Protein AF-A0A369LU25-F1 (afdb_monomer_lite)

Organism: NCBI:txid471189

Structure (mmCIF, N/CA/C/O backbone):
data_AF-A0A369LU25-F1
#
_entry.id   AF-A0A369LU25-F1
#
loop_
_atom_site.group_PDB
_atom_site.id
_atom_site.type_symbol
_atom_site.label_atom_id
_atom_site.label_alt_id
_atom_site.label_comp_id
_atom_site.label_asym_id
_atom_site.label_entity_id
_atom_site.label_seq_id
_atom_site.pdbx_PDB_ins_code
_atom_site.Cartn_x
_atom_site.Cartn_y
_atom_site.Cartn_z
_atom_site.occupancy
_atom_site.B_iso_or_equiv
_atom_site.auth_seq_id
_atom_site.auth_comp_id
_atom_site.auth_asym_id
_atom_site.auth_atom_id
_atom_site.pdbx_PDB_model_num
ATOM 1 N N . MET A 1 1 ? 60.115 -22.139 20.613 1.00 33.78 1 MET A N 1
ATOM 2 C CA . MET A 1 1 ? 59.598 -20.799 20.957 1.00 33.78 1 MET A CA 1
ATOM 3 C C . MET A 1 1 ? 58.482 -20.451 19.986 1.00 33.78 1 MET A C 1
ATOM 5 O O . MET A 1 1 ? 58.742 -19.995 18.887 1.00 33.78 1 MET A O 1
ATOM 9 N N . SER A 1 2 ? 57.251 -20.766 20.374 1.00 44.19 2 SER A N 1
ATOM 10 C CA . SER A 1 2 ? 56.053 -20.026 19.956 1.00 44.19 2 SER A CA 1
ATOM 11 C C . SER A 1 2 ? 55.759 -19.068 21.123 1.00 44.19 2 SER A C 1
ATOM 13 O O . SER A 1 2 ? 56.180 -19.415 22.238 1.00 44.19 2 SER A O 1
ATOM 15 N N . PRO A 1 3 ? 55.104 -17.905 20.941 1.00 46.66 3 PRO A N 1
ATOM 16 C CA . PRO A 1 3 ? 53.643 -17.977 20.983 1.00 46.66 3 PRO A CA 1
ATOM 17 C C . PRO A 1 3 ? 52.861 -16.803 20.324 1.00 46.66 3 PRO A C 1
ATOM 19 O O . PRO A 1 3 ? 53.411 -15.777 19.941 1.00 46.66 3 PRO A O 1
ATOM 22 N N . GLU A 1 4 ? 51.544 -17.017 20.271 1.00 37.81 4 GLU A N 1
ATOM 23 C CA . GLU A 1 4 ? 50.409 -16.068 20.292 1.00 37.81 4 GLU A CA 1
ATOM 24 C C . GLU A 1 4 ? 50.150 -15.103 19.122 1.00 37.81 4 GLU A C 1
ATOM 26 O O . GLU A 1 4 ? 50.928 -14.211 18.800 1.00 37.81 4 GLU A O 1
ATOM 31 N N . GLY A 1 5 ? 48.936 -15.195 18.561 1.00 33.09 5 GLY A N 1
ATOM 32 C CA . GLY A 1 5 ? 48.446 -14.210 17.601 1.00 33.09 5 GLY A CA 1
ATOM 33 C C . GLY A 1 5 ? 47.007 -14.411 17.128 1.00 33.09 5 GLY A C 1
ATOM 34 O O . GLY A 1 5 ? 46.793 -14.744 15.972 1.00 33.09 5 GLY A O 1
ATOM 35 N N . LYS A 1 6 ? 46.050 -14.081 18.007 1.00 33.19 6 LYS A N 1
ATOM 36 C CA . LYS A 1 6 ? 44.673 -13.628 17.707 1.00 33.19 6 LYS A CA 1
ATOM 37 C C . LYS A 1 6 ? 43.664 -14.689 17.242 1.00 33.19 6 LYS A C 1
ATOM 39 O O . LYS A 1 6 ? 43.433 -14.906 16.056 1.00 33.19 6 LYS A O 1
ATOM 44 N N . THR A 1 7 ? 42.919 -15.218 18.211 1.00 36.88 7 THR A N 1
ATOM 45 C CA . THR A 1 7 ? 41.523 -15.622 18.012 1.00 36.88 7 THR A CA 1
ATOM 46 C C . THR A 1 7 ? 40.723 -14.401 17.555 1.00 36.88 7 THR A C 1
ATOM 48 O O . THR A 1 7 ? 40.376 -13.522 18.340 1.00 36.88 7 THR A O 1
ATOM 51 N N . ALA A 1 8 ? 40.460 -14.319 16.252 1.00 36.28 8 ALA A N 1
ATOM 52 C CA . ALA A 1 8 ? 39.485 -13.390 15.711 1.00 36.28 8 ALA A CA 1
ATOM 53 C C . ALA A 1 8 ? 38.102 -13.797 16.234 1.00 36.28 8 ALA A C 1
ATOM 55 O O . ALA A 1 8 ? 37.502 -14.761 15.755 1.00 36.28 8 ALA A O 1
ATOM 56 N N . THR A 1 9 ? 37.600 -13.077 17.234 1.00 41.38 9 THR A N 1
ATOM 57 C CA . THR A 1 9 ? 36.177 -13.059 17.555 1.00 41.38 9 THR A CA 1
ATOM 58 C C . THR A 1 9 ? 35.448 -12.604 16.295 1.00 41.38 9 THR A C 1
ATOM 60 O O . THR A 1 9 ? 35.478 -11.432 15.918 1.00 41.38 9 THR A O 1
ATOM 63 N N . ARG A 1 10 ? 34.841 -13.554 15.574 1.00 41.09 10 ARG A N 1
ATOM 64 C CA . ARG A 1 10 ? 33.885 -13.246 14.510 1.00 41.09 10 ARG A CA 1
ATOM 65 C C . ARG A 1 10 ? 32.670 -12.632 15.188 1.00 41.09 10 ARG A C 1
ATOM 67 O O . ARG A 1 10 ? 31.715 -13.329 15.506 1.00 41.09 10 ARG A O 1
ATOM 74 N N . ASN A 1 11 ? 32.726 -11.328 15.421 1.00 46.53 11 ASN A N 1
ATOM 75 C CA . ASN A 1 11 ? 31.539 -10.529 15.645 1.00 46.53 11 ASN A CA 1
ATOM 76 C C . ASN A 1 11 ? 30.783 -10.571 14.318 1.00 46.53 11 ASN A C 1
ATOM 78 O O . ASN A 1 11 ? 31.055 -9.791 13.407 1.00 46.53 11 ASN A O 1
ATOM 82 N N . THR A 1 12 ?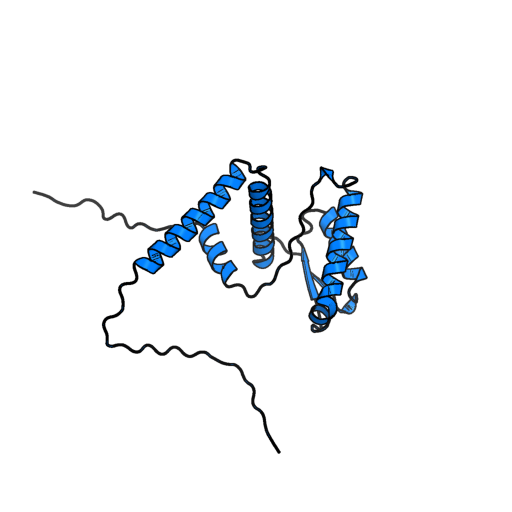 29.905 -11.559 14.160 1.00 45.75 12 THR A N 1
ATOM 83 C CA . THR A 1 12 ? 28.890 -11.569 13.116 1.00 45.75 12 THR A CA 1
ATOM 84 C C . THR A 1 12 ? 28.000 -10.364 13.383 1.00 45.75 12 THR A C 1
ATOM 86 O O . THR A 1 12 ? 26.997 -10.462 14.079 1.00 45.75 12 THR A O 1
ATOM 89 N N . MET A 1 13 ? 28.391 -9.193 12.869 1.00 44.28 13 MET A N 1
ATOM 90 C CA . MET A 1 13 ? 27.465 -8.086 12.676 1.00 44.28 13 MET A CA 1
ATOM 91 C C . MET A 1 13 ? 26.436 -8.579 11.664 1.00 44.28 13 MET A C 1
ATOM 93 O O . MET A 1 13 ? 26.608 -8.441 10.454 1.00 44.28 13 MET A O 1
ATOM 97 N N . SER A 1 14 ? 25.401 -9.248 12.165 1.00 54.69 14 SER A N 1
ATOM 98 C CA . SER A 1 14 ? 24.150 -9.443 11.452 1.00 54.69 14 SER A CA 1
ATOM 99 C C . SER A 1 14 ? 23.744 -8.072 10.929 1.00 54.69 14 SER A C 1
ATOM 101 O O . SER A 1 14 ? 23.571 -7.142 11.721 1.00 54.69 14 SER A O 1
ATOM 103 N N . SER A 1 15 ? 23.697 -7.915 9.603 1.00 67.56 15 SER A N 1
ATOM 104 C CA . SER A 1 15 ? 23.277 -6.651 9.008 1.00 67.56 15 SER A CA 1
ATOM 105 C C . SER A 1 15 ? 21.901 -6.277 9.579 1.00 67.56 15 SER A C 1
ATOM 107 O O . SER A 1 15 ? 21.096 -7.179 9.835 1.00 67.56 15 SER A O 1
ATOM 109 N N . PRO A 1 16 ? 21.601 -4.981 9.787 1.00 65.38 16 PRO A N 1
ATOM 110 C CA . PRO A 1 16 ? 20.285 -4.544 10.258 1.00 65.38 16 PRO A CA 1
ATOM 111 C C . PRO A 1 16 ? 19.133 -5.157 9.446 1.00 65.38 16 PRO A C 1
ATOM 113 O O . PRO A 1 16 ? 18.118 -5.549 10.008 1.00 65.38 16 PRO A O 1
ATOM 116 N N . PHE A 1 17 ? 19.358 -5.347 8.144 1.00 65.12 17 PHE A N 1
ATOM 117 C CA . PHE A 1 17 ? 18.462 -6.047 7.228 1.00 65.12 17 PHE A CA 1
ATOM 118 C C . PHE A 1 17 ? 18.194 -7.507 7.623 1.00 65.12 17 PHE A C 1
ATOM 120 O O . PHE A 1 17 ? 17.044 -7.920 7.690 1.00 65.12 17 PHE A O 1
ATOM 127 N N . SER A 1 18 ? 19.232 -8.291 7.939 1.00 63.47 18 SER A N 1
ATOM 128 C CA . SER A 1 18 ? 19.064 -9.700 8.317 1.00 63.47 18 SER A CA 1
ATOM 129 C C . SER A 1 18 ? 18.293 -9.863 9.624 1.00 63.47 18 SER A C 1
ATOM 131 O O . SER A 1 18 ? 17.539 -10.822 9.759 1.00 63.47 18 SER A O 1
ATOM 133 N N . LEU A 1 19 ? 18.493 -8.963 10.591 1.00 66.94 19 LEU A N 1
ATOM 134 C CA . LEU A 1 19 ? 17.743 -9.001 11.845 1.00 66.94 19 LEU A CA 1
ATOM 135 C C . LEU A 1 19 ? 16.281 -8.609 11.613 1.00 66.94 19 LEU A C 1
ATOM 137 O O . LEU A 1 19 ? 15.385 -9.279 12.112 1.00 66.94 19 LEU A O 1
ATOM 141 N N . PHE A 1 20 ? 16.051 -7.569 10.813 1.00 71.75 20 PHE A N 1
ATOM 142 C CA . PHE A 1 20 ? 14.714 -7.136 10.431 1.00 71.75 20 PHE A CA 1
ATOM 143 C C . PHE A 1 20 ? 13.947 -8.246 9.694 1.00 71.75 20 PHE A C 1
ATOM 145 O O . PHE A 1 20 ? 12.864 -8.627 10.127 1.00 71.75 20 PHE A O 1
ATOM 152 N N . PHE A 1 21 ? 14.544 -8.872 8.680 1.00 70.31 21 PHE A N 1
ATOM 153 C CA . PHE A 1 21 ? 13.944 -9.995 7.950 1.00 70.31 21 PHE A CA 1
ATOM 154 C C . PHE A 1 21 ? 13.526 -11.152 8.877 1.00 70.31 21 PHE A C 1
ATOM 156 O O . PHE A 1 21 ? 12.392 -11.628 8.819 1.00 70.31 21 PHE A O 1
ATOM 163 N N . LEU A 1 22 ? 14.400 -11.538 9.814 1.00 72.06 22 LEU A N 1
ATOM 164 C CA . LEU A 1 22 ? 14.096 -12.561 10.822 1.00 72.06 22 LEU A CA 1
ATOM 165 C C . LEU A 1 22 ? 12.949 -12.165 11.760 1.00 72.06 22 LEU A C 1
ATOM 167 O O . LEU A 1 22 ? 12.237 -13.039 12.251 1.00 72.06 22 LEU A O 1
ATOM 171 N N . THR A 1 23 ? 12.765 -10.873 12.035 1.00 72.56 23 THR A N 1
ATOM 172 C CA . THR A 1 23 ? 11.620 -10.405 12.830 1.00 72.56 23 THR A CA 1
ATOM 173 C C . THR A 1 23 ? 10.313 -10.421 12.041 1.00 72.56 23 THR A C 1
ATOM 175 O O . THR A 1 23 ? 9.258 -10.639 12.632 1.00 72.56 23 THR A O 1
ATOM 178 N N . LEU A 1 24 ? 10.363 -10.254 10.718 1.00 75.50 24 LEU A N 1
ATOM 179 C CA . LEU A 1 24 ? 9.161 -10.174 9.890 1.00 75.50 24 LEU A CA 1
ATOM 180 C C . LEU A 1 24 ? 8.477 -11.513 9.648 1.00 75.50 24 LEU A C 1
ATOM 182 O O . LEU A 1 24 ? 7.252 -11.558 9.672 1.00 75.50 24 LEU A O 1
ATOM 186 N N . GLN A 1 25 ? 9.231 -12.609 9.538 1.00 74.62 25 GLN A N 1
ATOM 187 C CA . GLN A 1 25 ? 8.654 -13.964 9.457 1.00 74.62 25 GLN A CA 1
ATOM 188 C C . GLN A 1 25 ? 7.826 -14.365 10.696 1.00 74.62 25 GLN A C 1
ATOM 190 O O . GLN A 1 25 ? 7.112 -15.364 10.670 1.00 74.62 25 GLN A O 1
ATOM 195 N N . HIS A 1 26 ? 7.936 -13.615 11.795 1.00 79.81 26 HIS A N 1
ATOM 196 C CA . HIS A 1 26 ? 7.202 -13.860 13.036 1.00 79.81 26 HIS A CA 1
ATOM 197 C C . HIS A 1 26 ? 6.161 -12.780 13.343 1.00 79.81 26 HIS A C 1
ATOM 199 O O . HIS A 1 26 ? 5.495 -12.858 14.376 1.00 79.81 26 HIS A O 1
ATOM 205 N N . LEU A 1 27 ? 6.015 -11.771 12.480 1.00 79.31 27 LEU A N 1
ATOM 206 C CA . LEU A 1 27 ? 4.999 -10.747 12.665 1.00 79.31 27 LEU A CA 1
ATOM 207 C C . LEU A 1 27 ? 3.630 -11.336 12.284 1.00 79.31 27 LEU A C 1
ATOM 209 O O . LEU A 1 27 ? 3.506 -11.898 11.197 1.00 79.31 27 LEU A O 1
ATOM 213 N N . PRO A 1 28 ? 2.592 -11.212 13.133 1.00 84.62 28 PRO A N 1
ATOM 214 C CA . PRO A 1 28 ? 1.247 -11.691 12.821 1.00 84.62 28 PRO A CA 1
ATOM 215 C C . PRO A 1 28 ? 0.556 -10.718 11.856 1.00 84.62 28 PRO A C 1
ATOM 217 O O . PRO A 1 28 ? -0.425 -10.064 12.204 1.00 84.62 28 PRO A O 1
ATOM 220 N N . ILE A 1 29 ? 1.123 -10.568 10.661 1.00 85.44 29 ILE A N 1
ATOM 221 C CA . ILE A 1 29 ? 0.606 -9.707 9.604 1.00 85.44 29 ILE A CA 1
ATOM 222 C C . ILE A 1 29 ? 0.155 -10.553 8.427 1.00 85.44 29 ILE A C 1
ATOM 224 O O . ILE A 1 29 ? 0.807 -11.517 8.030 1.00 85.44 29 ILE A O 1
ATOM 228 N N . THR A 1 30 ? -0.957 -10.143 7.845 1.00 88.38 30 THR A N 1
ATOM 229 C CA . THR A 1 30 ? -1.366 -10.538 6.505 1.00 88.38 30 THR A CA 1
ATOM 230 C C . THR A 1 30 ? -1.131 -9.353 5.578 1.00 88.38 30 THR A C 1
ATOM 232 O O . THR A 1 30 ? -1.190 -8.195 6.003 1.00 88.38 30 THR A O 1
ATOM 235 N N . TYR A 1 31 ? -0.807 -9.625 4.318 1.00 90.94 31 TYR A N 1
ATOM 236 C CA . TYR A 1 31 ? -0.593 -8.582 3.324 1.00 90.94 31 TYR A CA 1
ATOM 237 C C . TYR A 1 31 ? -1.204 -8.981 1.987 1.00 90.94 31 TYR A C 1
ATOM 239 O O . TYR A 1 31 ? -1.308 -10.161 1.664 1.00 90.94 31 TYR A O 1
ATOM 247 N N . GLN 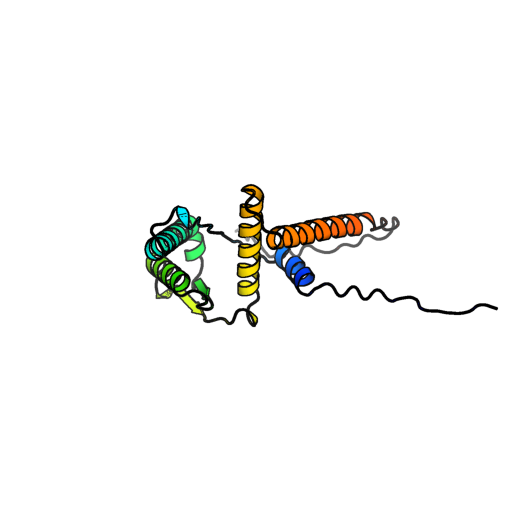A 1 32 ? -1.564 -7.965 1.210 1.00 91.69 32 GLN A N 1
ATOM 248 C CA . GLN A 1 32 ? -1.916 -8.086 -0.195 1.00 91.69 32 GLN A CA 1
ATOM 249 C C . GLN A 1 32 ? -1.022 -7.122 -0.974 1.00 91.69 32 GLN A C 1
ATOM 251 O O . GLN A 1 32 ? -0.967 -5.932 -0.656 1.00 91.69 32 GLN A O 1
ATOM 256 N N . SER A 1 33 ? -0.306 -7.632 -1.976 1.00 91.81 33 SER A N 1
ATOM 257 C CA . SER A 1 33 ? 0.490 -6.819 -2.897 1.00 91.81 33 SER A CA 1
ATOM 258 C C . SER A 1 33 ? -0.328 -6.498 -4.153 1.00 91.81 33 SER A C 1
ATOM 260 O O . SER A 1 33 ? -1.149 -7.301 -4.606 1.00 91.81 33 SER A O 1
ATOM 262 N N . PHE A 1 34 ? -0.107 -5.309 -4.717 1.00 92.19 34 PHE A N 1
ATOM 263 C CA . PHE A 1 34 ? -0.639 -4.925 -6.023 1.00 92.19 34 PHE A CA 1
ATOM 264 C C . PHE A 1 34 ? 0.516 -4.549 -6.947 1.00 92.19 34 PHE A C 1
ATOM 266 O O . PHE A 1 34 ? 1.270 -3.613 -6.669 1.00 92.19 34 PHE A O 1
ATOM 273 N N . LEU A 1 35 ? 0.648 -5.273 -8.055 1.00 91.38 35 LEU A N 1
ATOM 274 C CA . LEU A 1 35 ? 1.707 -5.079 -9.038 1.00 91.38 35 LEU A CA 1
ATOM 275 C C . LEU A 1 35 ? 1.113 -4.542 -10.336 1.00 91.38 35 LEU A C 1
ATOM 277 O O . LEU A 1 35 ? 0.169 -5.100 -10.888 1.00 91.38 35 LEU A O 1
ATOM 281 N N . TYR A 1 36 ? 1.701 -3.458 -10.835 1.00 89.94 36 TYR A N 1
ATOM 282 C CA . TYR A 1 36 ? 1.203 -2.748 -12.005 1.00 89.94 36 TYR A CA 1
ATOM 283 C C . TYR A 1 36 ? 2.282 -2.650 -13.074 1.00 89.94 36 TYR A C 1
ATOM 285 O O . TYR A 1 36 ? 3.345 -2.063 -12.844 1.00 89.94 36 TYR A O 1
ATOM 293 N N . ARG A 1 37 ? 1.993 -3.143 -14.282 1.00 85.19 37 ARG A N 1
ATOM 294 C CA . ARG A 1 37 ? 2.863 -2.899 -15.432 1.00 85.19 37 ARG A CA 1
ATOM 295 C C . ARG A 1 37 ? 2.530 -1.539 -16.042 1.00 85.19 37 ARG A C 1
ATOM 297 O O . ARG A 1 37 ? 1.445 -1.320 -16.570 1.00 85.19 37 ARG A O 1
ATOM 304 N N . ARG A 1 38 ? 3.497 -0.616 -16.018 1.00 82.00 38 ARG A N 1
ATOM 305 C CA . ARG A 1 38 ? 3.312 0.759 -16.525 1.00 82.00 38 ARG A CA 1
ATOM 306 C C . ARG A 1 38 ? 2.866 0.825 -17.990 1.00 82.00 38 ARG A C 1
ATOM 308 O O . ARG A 1 38 ? 2.149 1.751 -18.343 1.00 82.00 38 ARG A O 1
ATOM 315 N N . SER A 1 39 ? 3.273 -0.129 -18.829 1.00 81.62 39 SER A N 1
ATOM 316 C CA . SER A 1 39 ? 2.894 -0.165 -20.250 1.00 81.62 39 SER A CA 1
ATOM 317 C C . SER A 1 39 ? 1.427 -0.522 -20.493 1.00 81.62 39 SER A C 1
ATOM 319 O O . SER A 1 39 ? 0.921 -0.266 -21.578 1.00 81.62 39 SER A O 1
ATOM 321 N N . GLU A 1 40 ? 0.751 -1.124 -19.514 1.00 82.88 40 GLU A N 1
ATOM 322 C CA . GLU A 1 40 ? -0.647 -1.562 -19.627 1.00 82.88 40 GLU A CA 1
ATOM 323 C C . GLU A 1 40 ? -1.633 -0.475 -19.169 1.00 82.88 40 GLU A C 1
ATOM 325 O O . GLU A 1 40 ? -2.847 -0.664 -19.216 1.00 82.88 40 GLU A O 1
ATOM 330 N N . LEU A 1 41 ? -1.125 0.678 -18.723 1.00 84.25 41 LEU A N 1
ATOM 331 C CA . LEU A 1 41 ? -1.914 1.714 -18.072 1.00 84.25 41 LEU A CA 1
ATOM 332 C C . LEU A 1 41 ? -1.940 3.000 -18.889 1.00 84.25 41 LEU A C 1
ATOM 334 O O . LEU A 1 41 ? -0.940 3.419 -19.472 1.00 84.25 41 LEU A O 1
ATOM 338 N N . ALA A 1 42 ? -3.094 3.666 -18.873 1.00 84.25 42 ALA A N 1
ATOM 339 C CA . ALA A 1 42 ? -3.336 4.938 -19.550 1.00 84.25 42 ALA A CA 1
ATOM 340 C C . ALA A 1 42 ? -2.693 6.127 -18.802 1.00 84.25 42 ALA A C 1
ATOM 342 O O . ALA A 1 42 ? -3.355 7.107 -18.468 1.00 84.25 42 ALA A O 1
ATOM 343 N N . GLY A 1 43 ? -1.399 6.026 -18.492 1.00 85.06 43 GLY A N 1
ATOM 344 C CA . GLY A 1 43 ? -0.663 7.034 -17.734 1.00 85.06 43 GLY A CA 1
ATOM 345 C C . GLY A 1 43 ? -1.000 7.056 -16.239 1.00 8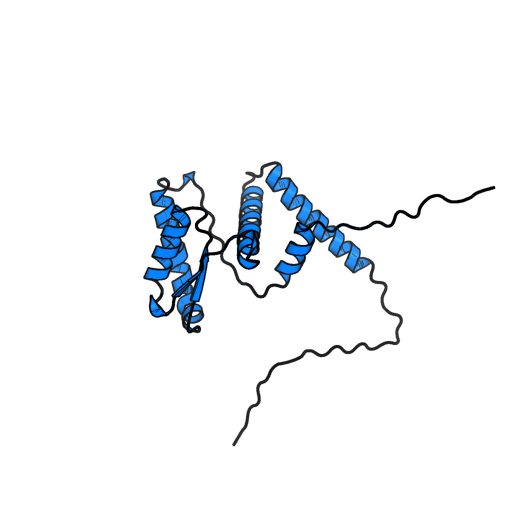5.06 43 GLY A C 1
ATOM 346 O O . GLY A 1 43 ? -1.531 6.094 -15.681 1.00 85.06 43 GLY A O 1
ATOM 347 N N . ALA A 1 44 ? -0.645 8.162 -15.580 1.00 84.06 44 ALA A N 1
ATOM 348 C CA . ALA A 1 44 ? -0.762 8.309 -14.128 1.00 84.06 44 ALA A CA 1
ATOM 349 C C . ALA A 1 44 ? -2.218 8.232 -13.638 1.00 84.06 44 ALA A C 1
ATOM 351 O O . ALA A 1 44 ? -2.491 7.556 -12.650 1.00 84.06 44 ALA A O 1
ATOM 352 N N . ASP A 1 45 ? -3.158 8.846 -14.359 1.00 86.75 45 ASP A N 1
ATOM 353 C CA . ASP A 1 45 ? -4.576 8.836 -13.979 1.00 86.75 45 ASP A CA 1
ATOM 354 C C . ASP A 1 45 ? -5.184 7.434 -14.101 1.00 86.75 45 ASP A C 1
ATOM 356 O O . ASP A 1 45 ? -5.910 6.985 -13.213 1.00 86.75 45 ASP A O 1
ATOM 360 N N . GLY A 1 46 ? -4.832 6.702 -15.166 1.00 89.06 46 GLY A N 1
ATOM 361 C CA . GLY A 1 46 ? -5.239 5.308 -15.341 1.00 89.06 46 GLY A CA 1
ATOM 362 C C . GLY A 1 46 ? -4.688 4.399 -14.240 1.00 89.06 46 GLY A C 1
ATOM 363 O O . GLY A 1 46 ? -5.411 3.544 -13.729 1.00 89.06 46 GLY A O 1
ATOM 364 N N . LEU A 1 47 ? -3.436 4.618 -13.824 1.00 89.00 47 LEU A N 1
ATOM 365 C CA . LEU A 1 47 ? -2.834 3.896 -12.704 1.00 89.00 47 LEU A CA 1
ATOM 366 C C . LEU A 1 47 ? -3.544 4.204 -11.381 1.00 89.00 47 LEU A C 1
ATOM 368 O O . LEU A 1 47 ? -3.879 3.280 -10.648 1.00 89.00 47 LEU A O 1
ATOM 372 N N . ALA A 1 48 ? -3.820 5.476 -11.093 1.00 89.81 48 ALA A N 1
ATOM 373 C CA . ALA A 1 48 ? -4.519 5.881 -9.875 1.00 89.81 48 ALA A CA 1
ATOM 374 C C . ALA A 1 48 ? -5.935 5.290 -9.798 1.00 89.81 48 ALA A C 1
ATOM 376 O O . ALA A 1 48 ? -6.348 4.785 -8.753 1.00 89.81 48 ALA A O 1
ATOM 377 N N . ALA A 1 49 ? -6.671 5.319 -10.915 1.00 92.00 49 ALA A N 1
ATOM 378 C CA . ALA A 1 49 ? -8.006 4.737 -11.008 1.00 92.00 49 ALA A CA 1
ATOM 379 C C . ALA A 1 49 ? -7.974 3.222 -10.787 1.00 92.00 49 ALA A C 1
ATOM 381 O O . ALA A 1 49 ? -8.797 2.693 -10.036 1.00 92.00 49 ALA A O 1
ATOM 382 N N . ARG A 1 50 ? -6.992 2.538 -11.389 1.00 93.75 50 ARG A N 1
ATOM 383 C CA . ARG A 1 50 ? -6.817 1.099 -11.209 1.00 93.75 50 ARG A CA 1
ATOM 384 C C . ARG A 1 50 ? -6.444 0.747 -9.768 1.00 93.75 50 ARG A C 1
ATOM 386 O O . ARG A 1 50 ? -7.095 -0.109 -9.184 1.00 93.75 50 ARG A O 1
ATOM 393 N N . MET A 1 51 ? -5.492 1.470 -9.173 1.00 93.62 51 MET A N 1
ATOM 394 C CA . MET A 1 51 ? -5.125 1.320 -7.760 1.00 93.62 51 MET A CA 1
ATOM 395 C C . MET A 1 51 ? -6.330 1.474 -6.839 1.00 93.62 51 MET A C 1
ATOM 397 O O . MET A 1 51 ? -6.551 0.644 -5.962 1.00 93.62 51 MET A O 1
ATOM 401 N N . LYS A 1 52 ? -7.139 2.516 -7.056 1.00 95.19 52 LYS A N 1
ATOM 402 C CA . LYS A 1 52 ? -8.360 2.725 -6.278 1.00 95.19 52 LYS A CA 1
ATOM 403 C C . LYS A 1 52 ? -9.296 1.522 -6.401 1.00 95.19 52 LYS A C 1
ATOM 405 O O . LYS A 1 52 ? -9.799 1.053 -5.388 1.00 95.19 52 LYS A O 1
ATOM 410 N N . GLN A 1 53 ? -9.549 1.047 -7.621 1.00 96.19 53 GLN A N 1
ATOM 411 C CA . GLN A 1 53 ? -10.458 -0.073 -7.860 1.00 96.19 53 GLN A CA 1
ATOM 412 C C . GLN A 1 53 ? -9.979 -1.355 -7.170 1.00 96.19 53 GLN A C 1
ATOM 414 O O . GLN A 1 53 ? -10.772 -2.008 -6.499 1.00 96.19 53 GLN A O 1
ATOM 419 N N . ASP A 1 54 ? -8.694 -1.681 -7.292 1.00 96.62 54 ASP A N 1
ATOM 420 C CA . ASP A 1 54 ? -8.133 -2.899 -6.706 1.00 96.62 54 ASP A CA 1
ATOM 421 C C . ASP A 1 54 ? -8.170 -2.850 -5.163 1.00 96.62 54 ASP A C 1
ATOM 423 O O . ASP A 1 54 ? -8.535 -3.837 -4.525 1.00 96.62 54 ASP A O 1
ATOM 427 N N . ILE A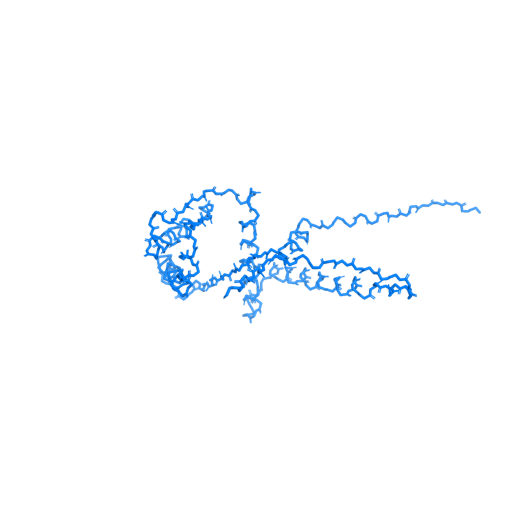 1 55 ? -7.915 -1.683 -4.551 1.00 96.00 55 ILE A N 1
ATOM 428 C CA . ILE A 1 55 ? -8.058 -1.496 -3.094 1.00 96.00 55 ILE A CA 1
ATOM 429 C C . ILE A 1 55 ? -9.528 -1.601 -2.663 1.00 96.00 55 ILE A C 1
ATOM 431 O O . ILE A 1 55 ? -9.818 -2.220 -1.644 1.00 96.00 55 ILE A O 1
ATOM 435 N N . VAL A 1 56 ? -10.466 -1.015 -3.415 1.00 96.88 56 VAL A N 1
ATOM 436 C CA . VAL A 1 56 ? -11.904 -1.125 -3.112 1.00 96.88 56 VAL A CA 1
ATOM 437 C C . VAL A 1 56 ? -12.358 -2.583 -3.139 1.00 96.88 56 VAL A C 1
ATOM 439 O O . VAL A 1 56 ? -13.069 -3.000 -2.229 1.00 96.88 56 VAL A O 1
ATOM 442 N N . ASN A 1 57 ? -11.930 -3.351 -4.142 1.00 97.12 57 ASN A N 1
ATOM 443 C CA . ASN A 1 57 ? -12.267 -4.769 -4.236 1.00 97.12 57 ASN A CA 1
ATOM 444 C C . ASN A 1 57 ? -11.726 -5.544 -3.030 1.00 97.12 57 ASN A C 1
ATOM 446 O O . ASN A 1 57 ? -12.500 -6.231 -2.380 1.00 97.12 57 ASN A O 1
ATOM 450 N N . LEU A 1 58 ? -10.459 -5.333 -2.647 1.00 95.69 58 LEU A N 1
ATOM 451 C CA . LEU A 1 58 ? -9.883 -5.946 -1.442 1.00 95.69 58 LEU A CA 1
ATOM 452 C C . LEU A 1 58 ? -10.693 -5.622 -0.177 1.00 95.69 58 LEU A C 1
ATOM 454 O O . LEU A 1 58 ? -10.972 -6.505 0.629 1.00 95.69 58 LEU A O 1
ATOM 458 N N . LEU A 1 59 ? -11.070 -4.354 0.011 1.00 95.31 59 LEU A N 1
ATOM 459 C CA . LEU A 1 59 ? -11.851 -3.938 1.178 1.00 95.31 59 LEU A CA 1
ATOM 460 C C . LEU A 1 59 ? -13.255 -4.553 1.191 1.00 95.31 59 LEU A C 1
ATOM 462 O O . LEU A 1 59 ? -13.804 -4.747 2.271 1.00 95.31 59 LEU A O 1
ATOM 466 N N . PHE A 1 60 ? -13.839 -4.836 0.023 1.00 95.44 60 PHE A N 1
ATOM 467 C CA . PHE A 1 60 ? -15.137 -5.499 -0.071 1.00 95.44 60 PHE A CA 1
ATOM 468 C C . PHE A 1 60 ? -15.057 -7.013 0.096 1.00 95.44 60 PHE A C 1
ATOM 470 O O . PHE A 1 60 ? -15.902 -7.574 0.792 1.00 95.44 60 PHE A O 1
ATOM 477 N N . ASP A 1 61 ? -14.050 -7.655 -0.493 1.00 96.25 61 ASP A N 1
ATOM 478 C CA . ASP A 1 61 ? -13.822 -9.094 -0.360 1.00 96.25 61 ASP A CA 1
ATOM 479 C C . ASP A 1 61 ? -13.584 -9.467 1.115 1.00 96.25 61 ASP A C 1
ATOM 481 O O . ASP A 1 61 ? -14.117 -10.460 1.602 1.00 96.25 61 ASP A O 1
ATOM 485 N N . GLU A 1 62 ? -12.890 -8.597 1.857 1.00 94.50 62 GLU A N 1
ATOM 486 C CA . GLU A 1 62 ? -12.585 -8.761 3.284 1.00 94.50 62 GLU A CA 1
ATOM 487 C C . GLU A 1 62 ? -13.443 -7.854 4.191 1.00 94.50 62 GLU A C 1
ATOM 489 O O . GLU A 1 62 ? -13.051 -7.511 5.313 1.00 94.50 62 GLU A O 1
ATOM 494 N N . LEU A 1 63 ? -14.623 -7.420 3.728 1.00 93.50 63 LEU A N 1
ATOM 495 C CA . LEU A 1 63 ? -15.416 -6.401 4.431 1.00 93.50 63 LEU A CA 1
ATOM 496 C C . LEU A 1 63 ? -15.802 -6.819 5.852 1.00 93.50 63 LEU A C 1
ATOM 498 O O . LEU A 1 63 ? -15.751 -5.998 6.767 1.00 93.50 63 LEU A O 1
ATOM 502 N N . GLU A 1 64 ? -16.178 -8.085 6.043 1.00 94.19 64 GLU A N 1
ATOM 503 C CA . GLU A 1 64 ? -16.551 -8.626 7.355 1.00 94.19 64 GLU A CA 1
ATOM 504 C C . GLU A 1 64 ? -15.382 -8.543 8.345 1.00 94.19 64 GLU A C 1
ATOM 506 O O . GLU A 1 64 ? -15.564 -8.125 9.491 1.00 94.19 64 GLU A O 1
ATOM 511 N N . TYR A 1 65 ? -14.163 -8.838 7.882 1.00 93.38 65 TYR A N 1
ATOM 512 C CA . TYR A 1 65 ? -12.954 -8.684 8.683 1.00 93.38 65 TYR A CA 1
ATOM 513 C C . TYR A 1 65 ? -12.757 -7.225 9.105 1.00 93.38 65 TYR A C 1
ATOM 515 O O . TYR A 1 65 ? -12.603 -6.949 10.295 1.00 93.38 65 TYR A O 1
ATOM 523 N N . PHE A 1 66 ? -12.831 -6.269 8.173 1.00 91.62 66 PHE A N 1
ATOM 524 C CA . PHE A 1 66 ? -12.666 -4.849 8.505 1.00 91.62 66 PHE A CA 1
ATOM 525 C C . PHE A 1 66 ? -13.774 -4.307 9.420 1.00 91.62 66 PHE A C 1
ATOM 527 O O . PHE A 1 66 ? -13.489 -3.482 10.290 1.00 91.62 66 PHE A O 1
ATOM 534 N N . GLN A 1 67 ? -15.015 -4.777 9.262 1.00 90.00 67 GLN A N 1
ATOM 535 C CA . GLN A 1 67 ? -16.151 -4.375 10.100 1.00 90.00 67 GLN A CA 1
ATOM 536 C C . GLN A 1 67 ? -16.147 -5.016 11.491 1.00 90.00 67 GLN A C 1
ATOM 538 O O . GLN A 1 67 ? -16.830 -4.516 12.383 1.00 90.00 67 GLN A O 1
ATOM 543 N N . SER A 1 68 ? -15.356 -6.070 11.711 1.00 94.38 68 SER A N 1
ATOM 544 C CA . SER A 1 68 ? -15.176 -6.656 13.045 1.00 94.38 68 SER A CA 1
ATOM 545 C C . SER A 1 68 ? -14.459 -5.720 14.032 1.00 94.38 68 SER A C 1
ATOM 547 O O . SER A 1 68 ? -14.474 -5.965 15.239 1.00 94.38 68 SER A O 1
ATOM 549 N N . PHE A 1 69 ? -13.855 -4.631 13.540 1.00 93.06 69 PHE A N 1
ATOM 550 C CA . PHE A 1 69 ? -13.139 -3.642 14.341 1.00 93.06 69 PHE A CA 1
ATOM 551 C C . PHE A 1 69 ? -13.919 -2.329 14.483 1.00 93.06 69 PHE A C 1
ATOM 553 O O . PHE A 1 69 ? -14.437 -1.787 13.511 1.00 93.06 69 PHE A O 1
ATOM 560 N N . ASP A 1 70 ? -13.862 -1.716 15.672 1.00 93.25 70 ASP A N 1
ATOM 561 C CA . ASP A 1 70 ? -14.428 -0.375 15.903 1.00 93.25 70 ASP A CA 1
ATOM 562 C C . ASP A 1 70 ? -13.748 0.714 15.057 1.00 93.25 70 ASP A C 1
ATOM 564 O O . ASP A 1 70 ? -14.366 1.719 14.687 1.00 93.25 70 ASP A O 1
ATOM 568 N N . LYS A 1 71 ? -12.437 0.556 14.820 1.00 92.38 71 LYS A N 1
ATOM 569 C CA . LYS A 1 71 ? -11.595 1.500 14.076 1.00 92.38 71 LYS A CA 1
ATOM 570 C C . LYS A 1 71 ? -10.563 0.771 13.223 1.00 92.38 71 LYS A C 1
ATOM 572 O O . LYS A 1 71 ? -9.746 0.014 13.744 1.00 92.38 71 LYS A O 1
ATOM 577 N N . VAL A 1 72 ? -10.497 1.142 11.950 1.00 92.38 72 VAL A N 1
ATOM 578 C CA . VAL A 1 72 ? -9.449 0.763 11.002 1.00 92.38 72 VAL A CA 1
ATOM 579 C C . VAL A 1 72 ? -8.443 1.908 10.902 1.00 92.38 72 VAL A C 1
ATOM 581 O O . VAL A 1 72 ? -8.795 3.045 10.581 1.00 92.38 72 VAL A O 1
ATOM 584 N N . LYS A 1 73 ? -7.175 1.632 11.218 1.00 91.06 73 LYS A N 1
ATOM 585 C CA . LYS A 1 73 ? -6.100 2.630 11.139 1.00 91.06 73 LYS A CA 1
ATOM 586 C C . LYS A 1 73 ? -5.414 2.545 9.785 1.00 91.06 73 LYS A C 1
ATOM 588 O O . LYS A 1 73 ? -4.922 1.483 9.419 1.00 91.06 73 LYS A O 1
ATOM 593 N N . VAL A 1 74 ? -5.325 3.673 9.092 1.00 89.75 74 VAL A N 1
ATOM 594 C CA . VAL A 1 74 ? -4.606 3.778 7.821 1.00 89.75 74 VAL A CA 1
ATOM 595 C C . VAL A 1 74 ? -3.293 4.506 8.065 1.00 89.75 74 VAL A C 1
ATOM 597 O O . VAL A 1 74 ? -3.283 5.667 8.488 1.00 89.75 74 VAL A O 1
ATOM 600 N N . TYR A 1 75 ? -2.199 3.794 7.816 1.00 86.75 75 TYR A N 1
ATOM 601 C CA . TYR A 1 75 ? -0.834 4.290 7.917 1.00 86.75 75 TYR A CA 1
ATOM 602 C C . TYR A 1 75 ? -0.274 4.479 6.509 1.00 86.75 75 TYR A C 1
ATOM 604 O O . TYR A 1 75 ? -0.158 3.514 5.759 1.00 86.75 75 TYR A O 1
ATOM 612 N N . TYR A 1 76 ? 0.046 5.719 6.152 1.00 85.75 76 TYR A N 1
ATOM 613 C CA . TYR A 1 76 ? 0.736 6.058 4.910 1.00 85.75 76 TYR A CA 1
ATOM 614 C C . TYR A 1 76 ? 1.553 7.336 5.135 1.00 85.75 76 TYR A C 1
ATOM 616 O O . TYR A 1 76 ? 1.120 8.232 5.865 1.00 85.75 76 TYR A O 1
ATOM 624 N N . ASP A 1 77 ? 2.754 7.401 4.565 1.00 77.06 77 ASP A N 1
ATOM 625 C CA . ASP A 1 77 ? 3.728 8.481 4.781 1.00 77.06 77 ASP A CA 1
ATOM 626 C C . ASP A 1 77 ? 3.621 9.621 3.752 1.00 77.06 77 ASP A C 1
ATOM 628 O O . ASP A 1 77 ? 4.458 10.523 3.735 1.00 77.06 77 ASP A O 1
ATOM 632 N N . ASP A 1 78 ? 2.584 9.594 2.909 1.00 77.19 78 ASP A N 1
ATOM 633 C CA . ASP A 1 78 ? 2.382 10.507 1.778 1.00 77.19 78 ASP A CA 1
ATOM 634 C C . ASP A 1 78 ? 3.515 10.441 0.722 1.00 77.19 78 ASP A C 1
ATOM 636 O O . ASP A 1 78 ? 3.669 11.367 -0.076 1.00 77.19 78 ASP A O 1
ATOM 640 N N . GLY A 1 79 ? 4.298 9.350 0.667 1.00 76.06 79 GLY A N 1
ATOM 641 C CA . GLY A 1 79 ? 5.483 9.241 -0.194 1.00 76.06 79 GLY A CA 1
ATOM 642 C C . GLY A 1 79 ? 5.206 9.458 -1.688 1.00 76.06 79 GLY A C 1
ATOM 643 O O . GLY A 1 79 ? 5.955 10.159 -2.372 1.00 76.06 79 GLY A O 1
ATOM 644 N N . GLN A 1 80 ? 4.103 8.908 -2.207 1.00 84.06 80 GLN A N 1
ATOM 645 C CA . GLN A 1 80 ? 3.607 9.204 -3.554 1.00 84.06 80 GLN A CA 1
ATOM 646 C C . GLN A 1 80 ? 2.171 9.732 -3.489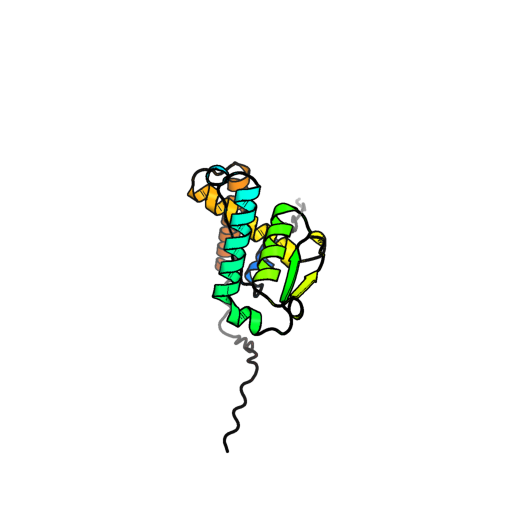 1.00 84.06 80 GLN A C 1
ATOM 648 O O . GLN A 1 80 ? 1.238 8.982 -3.209 1.00 84.06 80 GLN A O 1
ATOM 653 N N . ASN A 1 81 ? 1.974 11.007 -3.847 1.00 86.06 81 ASN A N 1
ATOM 654 C CA . ASN A 1 81 ? 0.661 11.677 -3.816 1.00 86.06 81 ASN A CA 1
ATOM 655 C C . ASN A 1 81 ? -0.450 10.899 -4.540 1.00 86.06 81 ASN A C 1
ATOM 657 O O . ASN A 1 81 ? -1.599 10.889 -4.102 1.00 86.06 81 ASN A O 1
ATOM 661 N N . MET A 1 82 ? -0.112 10.245 -5.651 1.00 87.75 82 MET A N 1
ATOM 662 C CA . MET A 1 82 ? -1.043 9.422 -6.423 1.00 87.75 82 MET A CA 1
ATOM 663 C C . MET A 1 82 ? -1.532 8.205 -5.622 1.00 87.75 82 MET A C 1
ATOM 665 O O . MET A 1 82 ? -2.727 7.922 -5.614 1.00 87.75 82 MET A O 1
ATOM 669 N N . VAL A 1 83 ? -0.623 7.522 -4.919 1.00 87.81 83 VAL A N 1
ATOM 670 C CA . VAL A 1 83 ? -0.941 6.361 -4.075 1.00 87.81 83 VAL A CA 1
ATOM 671 C C . VAL A 1 83 ? -1.754 6.802 -2.863 1.00 87.81 83 VAL A C 1
ATOM 673 O O . VAL A 1 83 ? -2.789 6.200 -2.592 1.00 87.81 83 VAL A O 1
ATOM 676 N N . ALA A 1 84 ? -1.350 7.896 -2.201 1.00 89.00 84 ALA A N 1
ATOM 677 C CA . ALA A 1 84 ? -2.124 8.490 -1.110 1.00 89.00 84 ALA A CA 1
ATOM 678 C C . ALA A 1 84 ? -3.567 8.755 -1.556 1.00 89.00 84 ALA A C 1
ATOM 680 O O . ALA A 1 84 ? -4.518 8.293 -0.931 1.00 89.00 84 ALA A O 1
ATOM 681 N N . SER A 1 85 ? -3.733 9.449 -2.686 1.00 89.81 85 SER A N 1
ATOM 682 C CA . SER A 1 85 ? -5.049 9.827 -3.207 1.00 89.81 85 SER A CA 1
ATOM 683 C C . SER A 1 85 ? -5.911 8.607 -3.539 1.00 89.81 85 SER A C 1
ATOM 685 O O . SER A 1 85 ? -7.086 8.578 -3.176 1.00 89.81 85 SER A O 1
ATOM 687 N N . ALA A 1 86 ? -5.340 7.590 -4.192 1.00 92.69 86 ALA A N 1
ATOM 688 C CA . ALA A 1 86 ? -6.053 6.356 -4.519 1.00 92.69 86 ALA A CA 1
ATOM 689 C C . ALA A 1 86 ? -6.477 5.587 -3.257 1.00 92.69 86 ALA A C 1
ATOM 691 O O . ALA A 1 86 ? -7.628 5.160 -3.162 1.00 92.69 86 ALA A O 1
ATOM 692 N N . LEU A 1 87 ? -5.580 5.471 -2.272 1.00 92.94 87 LEU A N 1
ATOM 693 C CA . LEU A 1 87 ? -5.839 4.804 -0.997 1.00 92.94 87 LEU A CA 1
ATOM 694 C C . LEU A 1 87 ? -6.939 5.511 -0.200 1.00 92.94 87 LEU A C 1
ATOM 696 O O . LEU A 1 87 ? -7.903 4.871 0.215 1.00 92.94 87 LEU A O 1
ATOM 700 N N . HIS A 1 88 ? -6.831 6.831 -0.022 1.00 92.06 88 HIS A N 1
ATOM 701 C CA . HIS A 1 88 ? -7.851 7.621 0.668 1.00 92.06 88 HIS A CA 1
ATOM 702 C C . HIS A 1 88 ? -9.210 7.490 -0.025 1.00 92.06 88 HIS A C 1
ATOM 704 O O . HIS A 1 88 ? -10.196 7.155 0.627 1.00 92.06 88 HIS A O 1
ATOM 710 N N . ALA A 1 89 ? -9.252 7.659 -1.350 1.00 93.19 89 ALA A N 1
ATOM 711 C CA . ALA A 1 89 ? -10.490 7.559 -2.117 1.00 93.19 89 ALA A CA 1
ATOM 712 C C . ALA A 1 89 ? -11.119 6.157 -2.087 1.00 93.19 89 ALA A C 1
ATOM 714 O O . ALA A 1 89 ? -12.337 6.044 -2.215 1.00 93.19 89 ALA A O 1
ATOM 715 N N . ALA A 1 90 ? -10.318 5.095 -1.970 1.00 95.62 90 ALA A N 1
ATOM 716 C CA . ALA A 1 90 ? -10.813 3.727 -1.843 1.00 95.62 90 ALA A CA 1
ATOM 717 C C . ALA A 1 90 ? -11.377 3.458 -0.442 1.00 95.62 90 ALA A C 1
ATOM 719 O O . ALA A 1 90 ? -12.497 2.969 -0.307 1.00 95.62 90 ALA A O 1
ATOM 720 N N . VAL A 1 91 ? -10.633 3.839 0.599 1.00 94.12 91 VAL A N 1
ATOM 721 C CA . VAL A 1 91 ? -11.039 3.637 1.995 1.00 94.12 91 VAL A CA 1
ATOM 722 C C . VAL A 1 91 ? -12.297 4.434 2.333 1.00 94.12 91 VAL A C 1
ATOM 724 O O . VAL A 1 91 ? -13.222 3.878 2.912 1.00 94.12 91 VAL A O 1
ATOM 727 N N . GLU A 1 92 ? -12.371 5.707 1.933 1.00 93.31 92 GLU A N 1
ATOM 728 C CA . GLU A 1 92 ? -13.561 6.544 2.155 1.00 93.31 92 GLU A CA 1
ATOM 729 C C . GLU A 1 92 ? -14.789 6.065 1.373 1.00 93.31 92 GLU A C 1
ATOM 731 O O . GLU A 1 92 ? -15.917 6.417 1.719 1.00 93.31 92 GLU A O 1
ATOM 736 N N . TYR A 1 93 ? -14.575 5.301 0.299 1.00 94.88 93 TYR A N 1
ATOM 737 C CA . TYR A 1 93 ? -15.653 4.706 -0.480 1.00 94.88 93 TYR A CA 1
ATOM 738 C C . TYR A 1 93 ? -16.178 3.415 0.159 1.00 94.88 93 TYR A C 1
ATOM 740 O O . TYR A 1 93 ? -17.388 3.205 0.188 1.00 94.88 93 TYR A O 1
ATOM 748 N N . ALA A 1 94 ? -15.284 2.560 0.662 1.00 93.19 94 ALA A N 1
ATOM 749 C CA . ALA A 1 94 ? -15.647 1.248 1.194 1.00 93.19 94 ALA A CA 1
ATOM 750 C C . ALA A 1 94 ? -16.054 1.272 2.679 1.00 93.19 94 ALA A C 1
ATOM 752 O O . ALA A 1 94 ? -16.895 0.477 3.095 1.00 93.19 94 ALA A O 1
ATOM 753 N N . LEU A 1 95 ? -15.470 2.166 3.486 1.00 92.12 95 LEU A N 1
ATOM 754 C CA . LEU A 1 95 ? -15.643 2.200 4.942 1.00 92.12 95 LEU A CA 1
ATOM 755 C C . LEU A 1 95 ? -16.293 3.506 5.418 1.00 92.12 95 LEU A C 1
ATOM 757 O O . LEU A 1 95 ? -16.155 4.567 4.809 1.00 92.12 95 LEU A O 1
ATOM 761 N N . SER A 1 96 ? -16.982 3.443 6.562 1.00 90.88 96 SER A N 1
ATOM 762 C CA . SER A 1 96 ? -17.562 4.633 7.192 1.00 90.88 96 SER A CA 1
ATOM 763 C C . SER A 1 96 ? -16.470 5.601 7.652 1.00 90.88 96 SER A C 1
ATOM 765 O O . SER A 1 96 ? -15.472 5.202 8.250 1.00 90.88 96 SER A O 1
ATOM 767 N N . LYS A 1 97 ? -16.689 6.908 7.467 1.00 87.75 97 LYS A N 1
ATOM 768 C CA . LYS A 1 97 ? -15.754 7.949 7.935 1.00 87.75 97 LYS A CA 1
ATOM 769 C C . LYS A 1 97 ? -15.491 7.872 9.433 1.00 87.75 97 LYS A C 1
ATOM 771 O O . LYS A 1 97 ? -14.392 8.177 9.883 1.00 87.75 97 LYS A O 1
ATOM 776 N N . GLU A 1 98 ? -16.491 7.463 10.207 1.00 90.00 98 GLU A N 1
ATOM 777 C CA . GLU A 1 98 ? -16.335 7.329 11.649 1.00 90.00 98 GLU A CA 1
ATOM 778 C C . GLU A 1 98 ? -15.469 6.124 12.014 1.00 90.00 98 GLU A C 1
ATOM 780 O O . GLU A 1 98 ? -14.781 6.179 13.028 1.00 90.00 98 GLU A O 1
ATOM 785 N N . SER A 1 99 ? -15.439 5.059 11.207 1.00 89.12 99 SER A N 1
ATOM 786 C CA . SER A 1 99 ? -14.669 3.843 11.494 1.00 89.12 99 SER A CA 1
ATOM 787 C C . SER A 1 99 ? -13.216 3.909 11.012 1.00 89.12 99 SER A C 1
ATOM 789 O O . SER A 1 99 ? -12.479 2.952 11.222 1.00 89.12 99 SER A O 1
ATOM 791 N N . VAL A 1 100 ? -12.761 5.012 10.408 1.00 91.94 100 VAL A N 1
ATOM 792 C CA . VAL A 1 100 ? -11.403 5.134 9.847 1.00 91.94 100 VAL A CA 1
ATOM 793 C C . VAL A 1 100 ? -10.576 6.180 10.596 1.00 91.94 100 VAL A C 1
ATOM 795 O O . VAL A 1 100 ? -11.025 7.294 10.852 1.00 91.94 100 VAL A O 1
ATOM 798 N N . LEU A 1 101 ? -9.330 5.833 10.932 1.00 90.44 101 LEU A N 1
ATOM 799 C CA . LEU A 1 101 ? -8.361 6.734 11.559 1.00 90.44 101 LEU A CA 1
ATOM 800 C C . LEU A 1 101 ? -7.088 6.841 10.719 1.00 90.44 101 LEU A C 1
ATOM 802 O O . LEU A 1 101 ? -6.273 5.919 10.688 1.00 90.44 101 LEU A O 1
ATOM 806 N N . TYR A 1 102 ? -6.868 8.003 10.114 1.00 88.06 102 TYR A N 1
ATOM 807 C CA . TYR A 1 102 ? -5.631 8.291 9.394 1.00 88.06 102 TYR A CA 1
ATOM 808 C C . TYR A 1 102 ? -4.510 8.692 10.354 1.00 88.06 102 TYR A C 1
ATOM 810 O O . TYR A 1 102 ? -4.686 9.542 11.235 1.00 88.06 102 TYR A O 1
ATOM 818 N N . ARG A 1 103 ? -3.339 8.075 10.190 1.00 82.50 103 ARG A N 1
ATOM 819 C CA . ARG A 1 103 ? -2.140 8.368 10.978 1.00 82.50 103 ARG A CA 1
ATOM 820 C C . ARG A 1 103 ? -0.980 8.657 10.041 1.00 82.50 103 ARG A C 1
ATOM 822 O O . ARG A 1 103 ? -0.573 7.795 9.272 1.00 82.50 103 ARG A O 1
ATOM 829 N N . LYS A 1 104 ? -0.419 9.860 10.166 1.00 72.06 104 LYS A N 1
ATOM 830 C CA . LYS A 1 104 ? 0.850 10.193 9.522 1.00 72.06 104 LYS A CA 1
ATOM 831 C C . LYS A 1 104 ? 1.974 9.450 10.223 1.00 72.06 104 LYS A C 1
ATOM 833 O O . LYS A 1 104 ? 2.088 9.523 11.449 1.00 72.06 104 LYS A O 1
ATOM 838 N N . THR A 1 105 ? 2.808 8.778 9.449 1.00 66.06 105 THR A N 1
ATOM 839 C CA . THR A 1 105 ? 4.008 8.099 9.939 1.00 66.06 105 THR A CA 1
ATOM 840 C C . THR A 1 105 ? 5.210 8.555 9.144 1.00 66.06 105 THR A C 1
ATOM 842 O O . THR A 1 105 ? 5.111 8.763 7.942 1.00 66.06 105 THR A O 1
ATOM 845 N N . LYS A 1 106 ? 6.356 8.688 9.810 1.00 63.97 106 LYS A N 1
ATOM 846 C CA . LYS A 1 106 ? 7.648 8.659 9.127 1.00 63.97 106 LYS A CA 1
ATOM 847 C C . LYS A 1 106 ? 8.088 7.202 9.062 1.00 63.97 106 LYS A C 1
ATOM 849 O O . LYS A 1 106 ? 8.011 6.515 10.081 1.00 63.97 106 LYS A O 1
ATOM 854 N N . SER A 1 107 ? 8.557 6.734 7.911 1.00 59.22 107 SER A N 1
ATOM 855 C CA . SER A 1 107 ? 8.913 5.320 7.703 1.00 59.22 107 SER A CA 1
ATOM 856 C C . SER A 1 107 ? 10.001 4.836 8.671 1.00 59.22 107 SER A C 1
ATOM 858 O O . SER A 1 107 ? 9.976 3.687 9.102 1.00 59.22 107 SER A O 1
ATOM 860 N N . SER A 1 108 ? 10.889 5.729 9.128 1.00 57.56 108 SER A N 1
ATOM 861 C CA . SER A 1 108 ? 11.896 5.433 10.162 1.00 57.56 108 SER A CA 1
ATOM 862 C C . SER A 1 108 ? 11.309 5.078 11.530 1.00 57.56 108 SER A C 1
ATOM 864 O O . SER A 1 108 ? 11.953 4.380 12.309 1.00 57.56 108 SER A O 1
ATOM 866 N N . ASP A 1 109 ? 10.097 5.550 11.824 1.00 60.31 109 ASP A N 1
ATOM 867 C CA . ASP A 1 109 ? 9.519 5.515 13.169 1.00 60.31 109 ASP A CA 1
ATOM 868 C C . ASP A 1 109 ? 8.527 4.352 13.332 1.00 60.31 109 ASP A C 1
ATOM 870 O O . ASP A 1 109 ? 8.051 4.093 14.439 1.00 60.31 109 ASP A O 1
ATOM 874 N N . PHE A 1 110 ? 8.198 3.643 12.243 1.00 71.38 110 PHE A N 1
ATOM 875 C CA . PHE A 1 110 ? 7.138 2.640 12.245 1.00 71.38 110 PHE A CA 1
ATOM 876 C C . PHE A 1 110 ? 7.551 1.331 11.565 1.00 71.38 110 PHE A C 1
ATOM 878 O O . PHE A 1 110 ? 7.755 1.271 10.352 1.00 71.38 110 PHE A O 1
ATOM 885 N N . LEU A 1 111 ? 7.614 0.257 12.361 1.00 79.38 111 LEU A N 1
ATOM 886 C CA . LEU A 1 111 ? 7.979 -1.092 11.916 1.00 79.38 111 LEU A CA 1
ATOM 887 C C . LEU A 1 111 ? 7.111 -1.566 10.742 1.00 79.38 111 LEU A C 1
ATOM 889 O O . LEU A 1 111 ? 7.643 -2.087 9.767 1.00 79.38 111 LEU A O 1
ATOM 893 N N . LEU A 1 112 ? 5.792 -1.347 10.799 1.00 80.25 112 LEU A N 1
ATOM 894 C CA . LEU A 1 112 ? 4.873 -1.782 9.739 1.00 80.25 112 LEU A CA 1
ATOM 895 C C . LEU A 1 112 ? 5.108 -1.048 8.412 1.00 80.25 112 LEU A C 1
ATOM 897 O O . LEU A 1 112 ? 4.920 -1.652 7.365 1.00 80.25 112 LEU A O 1
ATOM 901 N N . SER A 1 113 ? 5.573 0.208 8.439 1.00 80.25 113 SER A N 1
ATOM 902 C CA . SER A 1 113 ? 5.916 0.942 7.212 1.00 80.25 113 SER A CA 1
ATOM 903 C C . SER A 1 113 ? 7.143 0.324 6.544 1.00 80.25 113 SER A C 1
ATOM 905 O O . SER A 1 113 ? 7.093 -0.018 5.370 1.00 80.25 113 SER A O 1
ATOM 907 N N . GLN A 1 114 ? 8.207 0.077 7.318 1.00 81.44 114 GLN A N 1
ATOM 908 C CA . GLN A 1 114 ? 9.402 -0.620 6.820 1.00 81.44 114 GLN A CA 1
ATOM 909 C C . GLN A 1 114 ? 9.067 -2.034 6.336 1.00 81.44 114 GLN A C 1
ATOM 911 O O . GLN A 1 114 ? 9.654 -2.529 5.378 1.00 81.44 114 GLN A O 1
ATOM 916 N N . THR A 1 115 ? 8.112 -2.688 7.002 1.00 85.12 115 THR A N 1
ATOM 917 C CA . THR A 1 115 ? 7.657 -4.031 6.636 1.00 85.12 115 THR A CA 1
ATOM 918 C C . THR A 1 115 ? 6.951 -4.012 5.290 1.00 85.12 115 THR A C 1
ATOM 920 O O . THR A 1 115 ? 7.269 -4.827 4.431 1.00 85.12 115 THR A O 1
ATOM 923 N N . ALA A 1 116 ? 6.038 -3.059 5.089 1.00 85.19 116 ALA A N 1
ATOM 924 C CA . ALA A 1 116 ? 5.337 -2.875 3.827 1.00 85.19 116 ALA A CA 1
ATOM 925 C C . ALA A 1 116 ? 6.312 -2.580 2.677 1.00 85.19 116 ALA A C 1
ATOM 927 O O . ALA A 1 116 ? 6.227 -3.233 1.639 1.00 85.19 116 ALA A O 1
ATOM 928 N N . ASP A 1 117 ? 7.277 -1.675 2.880 1.00 84.69 117 ASP A N 1
ATOM 929 C CA . ASP A 1 117 ? 8.295 -1.341 1.873 1.00 84.69 117 ASP A CA 1
ATOM 930 C C . ASP A 1 117 ? 9.138 -2.564 1.483 1.00 84.69 117 ASP A C 1
ATOM 932 O O . ASP A 1 117 ? 9.386 -2.819 0.300 1.00 84.69 117 ASP A O 1
ATOM 936 N N . MET A 1 118 ? 9.558 -3.355 2.474 1.00 85.25 118 MET A N 1
ATOM 937 C CA . MET A 1 118 ? 10.360 -4.550 2.229 1.00 85.25 118 MET A CA 1
ATOM 938 C C . MET A 1 118 ? 9.554 -5.643 1.512 1.00 85.25 118 MET A C 1
ATOM 940 O O . MET A 1 118 ? 10.051 -6.214 0.544 1.00 85.25 118 MET A O 1
ATOM 944 N N . ILE A 1 119 ? 8.304 -5.894 1.921 1.00 87.81 119 ILE A N 1
ATOM 945 C CA . ILE A 1 119 ? 7.404 -6.828 1.223 1.00 87.81 119 ILE A CA 1
ATOM 946 C C . ILE A 1 119 ? 7.207 -6.382 -0.230 1.00 87.81 119 ILE A C 1
ATOM 948 O O . ILE A 1 119 ? 7.365 -7.188 -1.142 1.00 87.81 119 ILE A O 1
ATOM 952 N N . CYS A 1 120 ? 6.937 -5.094 -0.469 1.00 88.06 120 CYS A N 1
ATOM 953 C CA . CYS A 1 120 ? 6.773 -4.567 -1.826 1.00 88.06 120 CYS A CA 1
ATOM 954 C C . CYS A 1 120 ? 8.038 -4.751 -2.673 1.00 88.06 120 CYS A C 1
ATOM 956 O O . CYS A 1 120 ? 7.943 -5.037 -3.866 1.00 88.06 120 CYS A O 1
ATOM 958 N N . THR A 1 121 ? 9.214 -4.602 -2.058 1.00 87.19 121 THR A N 1
ATOM 959 C CA . THR A 1 121 ? 10.501 -4.832 -2.72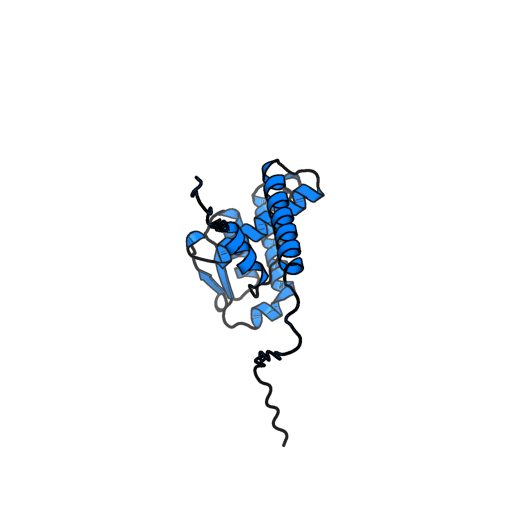4 1.00 87.19 121 THR A CA 1
ATOM 960 C C . THR A 1 121 ? 10.642 -6.295 -3.136 1.00 87.19 121 THR A C 1
ATOM 962 O O . THR A 1 121 ? 10.918 -6.566 -4.301 1.00 87.19 121 THR A O 1
ATOM 965 N N . PHE A 1 122 ? 10.367 -7.245 -2.238 1.00 87.25 122 PHE A N 1
ATOM 966 C CA . PHE A 1 122 ? 10.450 -8.671 -2.564 1.00 87.25 122 PHE A CA 1
ATOM 967 C C . PHE A 1 122 ? 9.449 -9.109 -3.625 1.00 87.25 122 PHE A C 1
ATOM 969 O O . PHE A 1 122 ? 9.834 -9.792 -4.569 1.00 87.25 122 PHE A O 1
ATOM 976 N N . GLU A 1 123 ? 8.198 -8.673 -3.523 1.00 88.75 123 GLU A N 1
ATOM 977 C CA . GLU A 1 123 ? 7.158 -8.965 -4.513 1.00 88.75 123 GLU A CA 1
ATOM 978 C C . GLU A 1 123 ? 7.557 -8.463 -5.908 1.00 88.75 123 GLU A C 1
ATOM 980 O O . GLU A 1 123 ? 7.437 -9.175 -6.910 1.00 88.75 123 GLU A O 1
ATOM 985 N N . LEU A 1 124 ? 8.106 -7.246 -5.980 1.00 87.94 124 LEU A N 1
ATOM 986 C CA . LEU A 1 124 ? 8.596 -6.680 -7.231 1.00 87.94 124 LEU A CA 1
ATOM 987 C C . LEU A 1 124 ? 9.812 -7.448 -7.768 1.00 87.94 124 LEU A C 1
ATOM 989 O O . LEU A 1 124 ? 9.857 -7.764 -8.959 1.00 87.94 124 LEU A O 1
ATOM 993 N N . THR A 1 125 ? 10.784 -7.754 -6.909 1.00 85.50 125 THR A N 1
ATOM 994 C CA . THR A 1 125 ? 12.002 -8.494 -7.261 1.00 85.50 125 THR A CA 1
ATOM 995 C C . THR A 1 125 ? 11.671 -9.905 -7.756 1.00 85.50 125 THR A C 1
ATOM 997 O O . THR A 1 125 ? 12.162 -10.316 -8.812 1.00 85.50 125 THR A O 1
ATOM 1000 N N . ALA A 1 126 ? 10.773 -10.618 -7.073 1.00 84.94 126 ALA A N 1
ATOM 1001 C CA . ALA A 1 126 ? 10.285 -11.933 -7.480 1.00 84.94 126 ALA A CA 1
ATOM 1002 C C . ALA A 1 126 ? 9.557 -11.880 -8.833 1.00 84.94 126 ALA A C 1
ATOM 1004 O O . ALA A 1 126 ? 9.816 -12.707 -9.710 1.00 84.94 126 ALA A O 1
ATOM 1005 N N . CYS A 1 127 ? 8.702 -10.873 -9.045 1.00 85.75 127 CYS A N 1
ATOM 1006 C CA . CYS A 1 127 ? 7.996 -10.674 -10.312 1.00 85.75 127 CYS A CA 1
ATOM 1007 C C . CYS A 1 127 ? 8.965 -10.412 -11.478 1.00 85.75 127 CYS A C 1
ATOM 1009 O O . CYS A 1 127 ? 8.868 -11.051 -12.528 1.00 85.75 127 CYS A O 1
ATOM 1011 N N . LYS A 1 128 ? 9.955 -9.529 -11.291 1.00 84.19 128 LYS A N 1
ATOM 1012 C CA . LYS A 1 128 ? 10.988 -9.272 -12.308 1.00 84.19 128 LYS A CA 1
ATOM 1013 C C . LYS A 1 128 ? 11.806 -10.517 -12.627 1.00 84.19 128 LYS A C 1
ATOM 1015 O O . LYS A 1 128 ? 12.093 -10.764 -13.796 1.00 84.19 128 LYS A O 1
ATOM 1020 N N . PHE A 1 129 ? 12.154 -11.302 -11.610 1.00 82.38 129 PHE A N 1
ATOM 1021 C CA . PHE A 1 129 ? 12.886 -12.552 -11.794 1.00 82.38 129 PHE A CA 1
ATOM 1022 C C . PHE A 1 129 ? 12.091 -13.564 -12.605 1.00 82.38 129 PHE A C 1
ATOM 1024 O O . PHE A 1 129 ? 12.609 -14.115 -13.577 1.00 82.38 129 PHE A O 1
ATOM 1031 N N . HIS A 1 130 ? 10.813 -13.741 -12.269 1.00 84.88 130 HIS A N 1
ATOM 1032 C CA . HIS A 1 130 ? 9.910 -14.603 -13.021 1.00 84.88 130 HIS A CA 1
ATOM 1033 C C . HIS A 1 130 ? 9.762 -14.162 -14.487 1.00 84.88 130 HIS A C 1
ATOM 1035 O O . HIS A 1 130 ? 9.724 -15.001 -15.382 1.00 84.88 130 HIS A O 1
ATOM 1041 N N . ASN A 1 131 ? 9.745 -12.851 -14.741 1.00 83.06 131 ASN A N 1
ATOM 1042 C CA . ASN A 1 131 ? 9.589 -12.283 -16.082 1.00 83.06 131 ASN A CA 1
ATOM 1043 C C . ASN A 1 131 ? 10.906 -12.143 -16.870 1.00 83.06 131 ASN A C 1
ATOM 1045 O O . ASN A 1 131 ? 10.882 -11.638 -17.990 1.00 83.06 131 ASN A O 1
ATOM 1049 N N . HIS A 1 132 ? 12.051 -12.563 -16.315 1.00 81.81 132 HIS A N 1
ATOM 1050 C CA . HIS A 1 132 ? 13.389 -12.326 -16.884 1.00 81.81 132 HIS A CA 1
ATOM 1051 C C . HIS A 1 132 ? 13.724 -10.836 -17.110 1.00 81.81 132 HIS A C 1
ATOM 1053 O O . HIS A 1 132 ? 14.519 -10.483 -17.979 1.00 81.81 132 HIS A O 1
ATOM 1059 N N . GLU A 1 133 ? 13.134 -9.960 -16.298 1.00 80.94 133 GLU A N 1
ATOM 1060 C CA . GLU A 1 133 ? 13.345 -8.507 -16.289 1.00 80.94 133 GLU A CA 1
ATOM 1061 C C . GLU A 1 133 ? 14.264 -8.070 -15.122 1.00 80.94 133 GLU A C 1
ATOM 1063 O O . GLU A 1 133 ? 14.378 -6.879 -14.823 1.00 80.94 133 GLU A O 1
ATOM 1068 N N . SER A 1 134 ? 14.905 -9.021 -14.428 1.00 68.75 134 SER A N 1
ATOM 1069 C CA . SER A 1 134 ? 15.794 -8.745 -13.294 1.00 68.75 134 SER A CA 1
ATOM 1070 C C . SER A 1 134 ? 16.986 -7.878 -13.679 1.00 68.75 134 SER A C 1
ATOM 1072 O O . SER A 1 134 ? 17.695 -8.123 -14.653 1.00 68.75 134 SER A O 1
ATOM 1074 N N . THR A 1 135 ? 17.241 -6.876 -12.847 1.00 72.00 135 THR A N 1
ATOM 1075 C CA . THR A 1 135 ? 18.464 -6.078 -12.874 1.00 72.00 135 THR A CA 1
ATOM 1076 C C . THR A 1 135 ? 19.499 -6.653 -11.907 1.00 72.00 135 THR A C 1
ATOM 1078 O O . THR A 1 135 ? 19.176 -7.420 -11.002 1.00 72.00 135 THR A O 1
ATOM 1081 N N . SER A 1 136 ? 20.756 -6.223 -12.026 1.00 65.69 136 SER A N 1
ATOM 1082 C CA . SER A 1 136 ? 21.840 -6.649 -11.125 1.00 65.69 136 SER A CA 1
ATOM 1083 C C . SER A 1 136 ? 21.629 -6.274 -9.647 1.00 65.69 136 SER A C 1
ATOM 1085 O O . SER A 1 136 ? 22.333 -6.789 -8.775 1.00 65.69 136 SER A O 1
ATOM 1087 N N . THR A 1 137 ? 20.686 -5.374 -9.346 1.00 64.38 137 THR A N 1
ATOM 1088 C CA . THR A 1 137 ? 20.226 -5.078 -7.980 1.00 64.38 137 THR A CA 1
ATOM 1089 C C . THR A 1 137 ? 19.231 -6.133 -7.497 1.00 64.38 137 THR A C 1
ATOM 1091 O O . THR A 1 137 ? 19.412 -6.666 -6.407 1.00 64.38 137 THR A O 1
ATOM 1094 N N . ASP A 1 138 ? 18.257 -6.497 -8.337 1.00 63.62 138 ASP A N 1
ATOM 1095 C CA . ASP A 1 138 ? 17.236 -7.511 -8.031 1.00 63.62 138 ASP A CA 1
ATOM 1096 C C . ASP A 1 138 ? 17.898 -8.889 -7.787 1.00 63.62 138 ASP A C 1
ATOM 1098 O O . ASP A 1 138 ? 17.569 -9.608 -6.845 1.00 63.62 138 ASP A O 1
ATOM 1102 N N . GLU A 1 139 ? 18.925 -9.231 -8.576 1.00 66.44 139 GLU A N 1
ATOM 1103 C CA . GLU A 1 139 ? 19.711 -10.462 -8.395 1.00 66.44 139 GLU A CA 1
ATOM 1104 C C . GLU A 1 139 ? 20.479 -10.493 -7.064 1.00 66.44 139 GLU A C 1
ATOM 1106 O O . GLU A 1 139 ? 20.624 -11.551 -6.449 1.00 66.44 139 GLU A O 1
ATOM 1111 N N . ARG A 1 140 ? 20.974 -9.344 -6.583 1.00 65.56 140 ARG A N 1
ATOM 1112 C CA . ARG A 1 140 ? 21.693 -9.267 -5.300 1.00 65.56 140 ARG A CA 1
ATOM 1113 C C . ARG A 1 140 ? 20.776 -9.507 -4.107 1.00 65.56 140 ARG A C 1
ATOM 1115 O O . ARG A 1 140 ? 21.231 -10.112 -3.138 1.00 65.56 140 ARG A O 1
ATOM 1122 N N . GLU A 1 141 ? 19.534 -9.042 -4.167 1.00 64.62 141 GLU A N 1
ATOM 1123 C CA . GLU A 1 141 ? 18.537 -9.265 -3.114 1.00 64.62 141 GLU A CA 1
ATOM 1124 C C . GLU A 1 141 ? 18.162 -10.751 -3.015 1.00 64.62 141 GLU A C 1
ATOM 1126 O O . GLU A 1 141 ? 18.228 -11.325 -1.928 1.00 64.62 141 GLU A O 1
ATOM 1131 N N . LEU A 1 142 ? 17.919 -11.414 -4.151 1.00 62.69 142 LEU A N 1
ATOM 1132 C CA . LEU A 1 142 ? 17.638 -12.858 -4.201 1.00 62.69 142 LEU A CA 1
ATOM 1133 C C . LEU A 1 142 ? 18.829 -13.708 -3.739 1.00 62.69 142 LEU A C 1
ATOM 1135 O O . LEU A 1 142 ? 18.664 -14.695 -3.024 1.00 62.69 142 LEU A O 1
ATOM 1139 N N . LEU A 1 143 ? 20.056 -13.318 -4.102 1.00 62.69 143 LEU A N 1
ATOM 1140 C CA . LEU A 1 143 ? 21.264 -13.988 -3.614 1.00 62.69 143 LEU A CA 1
ATOM 1141 C C . LEU A 1 143 ? 21.427 -13.838 -2.096 1.00 62.69 143 LEU A C 1
ATOM 1143 O O . LEU A 1 143 ? 21.924 -14.758 -1.446 1.00 62.69 143 LEU A O 1
ATOM 1147 N N . GLN A 1 144 ? 21.019 -12.707 -1.513 1.00 63.88 144 GLN A N 1
ATOM 1148 C CA . GLN A 1 144 ? 21.031 -12.528 -0.059 1.00 63.88 144 GLN A CA 1
ATOM 1149 C C . GLN A 1 144 ? 20.009 -13.433 0.632 1.00 63.88 144 GLN A C 1
ATOM 1151 O O . GLN A 1 144 ? 20.348 -14.018 1.661 1.00 63.88 144 GLN A O 1
ATOM 1156 N N . GLU A 1 145 ? 18.820 -13.602 0.053 1.00 65.62 145 GLU A N 1
ATOM 1157 C CA . GLU A 1 145 ? 17.799 -14.537 0.538 1.00 65.62 145 GLU A CA 1
ATOM 1158 C C . GLU A 1 145 ? 18.292 -15.991 0.468 1.00 65.62 145 GLU A C 1
ATOM 1160 O O . GLU A 1 145 ? 18.326 -16.681 1.486 1.00 65.62 145 GLU A O 1
ATOM 1165 N N . GLN A 1 146 ? 18.828 -16.429 -0.676 1.00 60.44 146 GLN A N 1
ATOM 1166 C CA . GLN A 1 146 ? 19.370 -17.786 -0.848 1.00 60.44 146 GLN A CA 1
ATOM 1167 C C . GLN A 1 146 ? 20.576 -18.072 0.063 1.00 60.44 146 GLN A C 1
ATOM 1169 O O . GLN A 1 146 ? 20.707 -19.171 0.613 1.00 60.44 146 GLN A O 1
ATOM 1174 N N . LEU A 1 147 ? 21.464 -17.089 0.265 1.00 59.47 147 LEU A N 1
ATOM 1175 C CA . LEU A 1 147 ? 22.565 -17.190 1.230 1.00 59.47 147 LEU A CA 1
ATOM 1176 C C . LEU A 1 147 ? 22.049 -17.257 2.670 1.00 59.47 147 LEU A C 1
ATOM 1178 O O . LEU A 1 147 ? 22.657 -17.936 3.500 1.00 59.47 147 LEU A O 1
ATOM 1182 N N . HIS A 1 148 ? 20.951 -16.565 2.980 1.00 60.22 148 HIS A N 1
ATOM 1183 C CA . HIS A 1 148 ? 20.329 -16.596 4.298 1.00 60.22 148 HIS A CA 1
ATOM 1184 C C . HIS A 1 148 ? 19.646 -17.945 4.562 1.00 60.22 148 HIS A C 1
ATOM 1186 O O . HIS A 1 148 ? 19.916 -18.555 5.596 1.00 60.22 148 HIS A O 1
ATOM 1192 N N . GLU A 1 149 ? 18.871 -18.472 3.609 1.00 60.28 149 GLU A N 1
ATOM 1193 C CA . GLU A 1 149 ? 18.261 -19.808 3.684 1.00 60.28 149 GLU A CA 1
ATOM 1194 C C . GLU A 1 149 ? 19.308 -20.919 3.819 1.00 60.28 149 GLU A C 1
ATOM 1196 O O . GLU A 1 149 ? 19.162 -21.836 4.631 1.00 60.28 149 GLU A O 1
ATOM 1201 N N . SER A 1 150 ? 20.402 -20.825 3.057 1.00 52.59 150 SER A N 1
ATOM 1202 C CA . SER A 1 150 ? 21.514 -21.780 3.135 1.00 52.59 150 SER A CA 1
ATOM 1203 C C . SER A 1 150 ? 22.174 -21.744 4.515 1.00 52.59 150 SER A C 1
ATOM 1205 O O . SER A 1 150 ? 22.442 -22.788 5.109 1.00 52.59 150 SER A O 1
ATOM 1207 N N . ARG A 1 151 ? 22.347 -20.545 5.086 1.00 57.75 151 ARG A N 1
ATOM 1208 C CA . ARG A 1 151 ? 22.921 -20.354 6.425 1.00 57.75 151 ARG A CA 1
ATOM 1209 C C . ARG A 1 151 ? 21.971 -20.818 7.541 1.00 57.75 151 ARG A C 1
ATOM 1211 O O . ARG A 1 151 ? 22.439 -21.329 8.556 1.00 57.75 151 ARG A O 1
ATOM 1218 N N . GLN A 1 152 ? 20.654 -20.698 7.356 1.00 54.75 152 GLN A N 1
ATOM 1219 C CA . GLN A 1 152 ? 19.646 -21.242 8.277 1.00 54.75 152 GLN A CA 1
ATOM 1220 C C . GLN A 1 152 ? 19.590 -22.779 8.244 1.00 54.75 152 GLN A C 1
ATOM 1222 O O . GLN A 1 152 ? 19.489 -23.417 9.298 1.00 54.75 152 GLN A O 1
ATOM 1227 N N . LYS A 1 153 ? 19.709 -23.384 7.054 1.00 56.81 153 LYS A N 1
ATOM 1228 C CA . LYS A 1 153 ? 19.795 -24.846 6.886 1.00 56.81 153 LYS A CA 1
ATOM 1229 C C . LYS A 1 153 ? 21.077 -25.409 7.506 1.00 56.81 153 LYS A C 1
ATOM 1231 O O . LYS A 1 153 ? 21.018 -26.416 8.210 1.00 56.81 153 LYS A O 1
ATOM 1236 N N . GLU A 1 154 ? 22.211 -24.729 7.341 1.00 57.09 154 GLU A N 1
ATOM 1237 C CA . GLU A 1 154 ? 23.474 -25.101 7.996 1.00 57.09 154 GLU A CA 1
ATOM 1238 C C . GLU A 1 154 ? 23.412 -24.960 9.526 1.00 57.09 154 GLU A C 1
ATOM 1240 O O . GLU A 1 154 ? 23.876 -25.851 10.240 1.00 57.09 154 GLU A O 1
ATOM 1245 N N . ALA A 1 155 ? 22.790 -23.895 10.047 1.00 54.38 155 ALA A N 1
ATOM 1246 C CA . ALA A 1 155 ? 22.615 -23.697 11.489 1.00 54.38 155 ALA A CA 1
ATOM 1247 C C . ALA A 1 155 ? 21.681 -24.747 12.122 1.00 54.38 155 ALA A C 1
ATOM 1249 O O . ALA A 1 155 ? 21.955 -25.225 13.222 1.00 54.38 155 ALA A O 1
ATOM 1250 N N . SER A 1 156 ? 20.626 -25.163 11.410 1.00 50.56 156 SER A N 1
ATOM 1251 C CA . SER A 1 156 ? 19.718 -26.234 11.856 1.00 50.56 156 SER A CA 1
ATOM 1252 C C . SER A 1 156 ? 20.344 -27.629 11.749 1.00 50.56 156 SER A C 1
ATOM 1254 O O . SER A 1 156 ? 20.013 -28.511 12.537 1.00 50.56 156 SER A O 1
ATOM 1256 N N . SER A 1 157 ? 21.294 -27.834 10.829 1.00 56.00 157 SER A N 1
ATOM 1257 C CA . SER A 1 157 ? 22.020 -29.103 10.683 1.00 56.00 157 SER A CA 1
ATOM 1258 C C . SER A 1 157 ? 23.165 -29.286 11.692 1.00 56.00 157 SER A C 1
ATOM 1260 O O . SER A 1 157 ? 23.672 -30.402 11.820 1.00 56.00 157 SER A O 1
ATOM 1262 N N . GLN A 1 158 ? 23.592 -28.234 12.405 1.00 52.88 158 GLN A N 1
ATOM 1263 C CA . GLN A 1 158 ? 24.676 -28.306 13.402 1.00 52.88 158 GLN A CA 1
ATOM 1264 C C . GLN A 1 158 ? 24.205 -28.398 14.864 1.00 52.88 158 GLN A C 1
ATOM 1266 O O . GLN A 1 158 ? 25.037 -28.454 15.775 1.00 52.88 158 GLN A O 1
ATOM 1271 N N . VAL A 1 159 ? 22.898 -28.492 15.128 1.00 46.31 159 VAL A N 1
ATOM 1272 C CA . VAL A 1 159 ? 22.401 -28.794 16.479 1.00 46.31 159 VAL A CA 1
ATOM 1273 C C . VAL A 1 159 ? 22.597 -30.287 16.756 1.00 46.31 159 VAL A C 1
ATOM 1275 O O . VAL A 1 159 ? 21.787 -31.131 16.376 1.00 46.31 159 VAL A O 1
ATOM 1278 N N . LYS A 1 160 ? 23.709 -30.627 17.417 1.00 47.03 160 LYS A N 1
ATOM 1279 C CA . LYS A 1 160 ? 23.953 -31.971 17.962 1.00 47.03 160 LYS A CA 1
ATOM 1280 C C . LYS A 1 160 ? 22.774 -32.350 18.875 1.00 47.03 160 LYS A C 1
ATOM 1282 O O . LYS A 1 160 ? 22.425 -31.537 19.735 1.00 47.03 160 LYS A O 1
ATOM 1287 N N . PRO A 1 161 ? 22.165 -33.543 18.729 1.00 41.69 161 PRO A N 1
ATOM 1288 C CA . PRO A 1 161 ? 21.041 -33.933 19.572 1.00 41.69 161 PRO A CA 1
ATOM 1289 C C . PRO A 1 161 ? 21.462 -33.879 21.048 1.00 41.69 161 PRO A C 1
ATOM 1291 O O . PRO A 1 161 ? 22.585 -34.297 21.370 1.00 41.69 161 PRO A O 1
ATOM 1294 N N . PRO A 1 162 ? 20.607 -33.358 21.949 1.00 39.81 162 PRO A N 1
ATOM 1295 C CA . PRO A 1 162 ? 20.906 -33.385 23.369 1.00 39.81 162 PRO A CA 1
ATOM 1296 C C . PRO A 1 162 ? 21.078 -34.847 23.809 1.00 39.81 162 PRO A C 1
ATOM 1298 O O . PRO A 1 162 ? 20.350 -35.722 23.327 1.00 39.81 162 PRO A O 1
ATOM 1301 N N . PRO A 1 163 ? 22.046 -35.150 24.694 1.00 37.56 163 PRO A N 1
ATOM 1302 C CA . PRO A 1 163 ? 22.172 -36.490 25.248 1.00 37.56 163 PRO A CA 1
ATOM 1303 C C . PRO A 1 163 ? 20.851 -36.892 25.925 1.00 37.56 163 PRO A C 1
ATOM 1305 O O . PRO A 1 163 ? 20.145 -36.024 26.449 1.00 37.56 163 PRO A O 1
ATOM 1308 N N . PRO A 1 164 ? 20.494 -38.188 25.919 1.00 41.53 164 PRO A N 1
ATOM 1309 C CA . PRO A 1 164 ? 19.206 -38.662 26.403 1.00 41.53 164 PRO A CA 1
ATOM 1310 C C . PRO A 1 164 ? 19.157 -38.581 27.931 1.00 41.53 164 PRO A C 1
ATOM 1312 O O . PRO A 1 164 ? 19.435 -39.549 28.630 1.00 41.53 164 PRO A O 1
ATOM 1315 N N . SER A 1 165 ? 18.892 -37.389 28.458 1.00 38.66 165 SER A N 1
ATOM 1316 C CA . SER A 1 165 ? 18.422 -37.115 29.821 1.00 38.66 165 SER A CA 1
ATOM 1317 C C . SER A 1 165 ? 18.310 -35.604 30.025 1.00 38.66 165 SER A C 1
ATOM 1319 O O . SER A 1 165 ? 19.094 -35.006 30.749 1.00 38.66 165 SER A O 1
ATOM 1321 N N . GLN A 1 166 ? 17.326 -34.975 29.380 1.00 30.72 166 GLN A N 1
ATOM 1322 C CA . GLN A 1 166 ? 16.662 -33.779 29.910 1.00 30.72 166 GLN A CA 1
ATOM 1323 C C . GLN A 1 166 ? 15.392 -33.499 29.103 1.00 30.72 166 GLN A C 1
ATOM 1325 O O . GLN A 1 166 ? 15.418 -32.995 27.985 1.00 30.72 166 GLN A O 1
ATOM 1330 N N . VAL A 1 167 ? 14.258 -33.865 29.695 1.00 30.52 167 VAL A N 1
ATOM 1331 C CA . VAL A 1 167 ? 12.940 -33.375 29.303 1.00 30.52 167 VAL A CA 1
ATOM 1332 C C . VAL A 1 167 ? 12.927 -31.873 29.584 1.00 30.52 167 VAL A C 1
ATOM 1334 O O . VAL A 1 167 ? 12.985 -31.469 30.743 1.00 30.52 167 VAL A O 1
ATOM 1337 N N . VAL A 1 168 ? 12.852 -31.044 28.544 1.00 27.94 168 VAL A N 1
ATOM 1338 C CA . VAL A 1 168 ? 12.507 -29.626 28.696 1.00 27.94 168 VAL A CA 1
ATOM 1339 C C . VAL A 1 168 ? 11.089 -29.447 28.181 1.00 27.94 168 VAL A C 1
ATOM 1341 O O . VAL A 1 168 ? 10.843 -29.325 26.985 1.00 27.94 168 VAL A O 1
ATOM 1344 N N . VAL A 1 169 ? 10.148 -29.456 29.123 1.00 28.14 169 VAL A N 1
ATOM 1345 C CA . VAL A 1 169 ? 8.795 -28.938 28.928 1.00 28.14 169 VAL A CA 1
ATOM 1346 C C . VAL A 1 169 ? 8.907 -27.425 28.757 1.00 28.14 169 VAL A C 1
ATOM 1348 O O . VAL A 1 169 ? 9.407 -26.739 29.650 1.00 28.14 169 VAL A O 1
ATOM 1351 N N . ARG A 1 170 ? 8.396 -26.879 27.652 1.00 27.45 170 ARG A N 1
ATOM 1352 C CA . ARG A 1 170 ? 7.893 -25.503 27.644 1.00 27.45 170 ARG A CA 1
ATOM 1353 C C . ARG A 1 170 ? 6.462 -25.485 27.124 1.00 27.45 170 ARG A C 1
ATOM 1355 O O . ARG A 1 170 ? 6.175 -25.897 26.008 1.00 27.45 170 ARG A O 1
ATOM 1362 N N . HIS A 1 171 ? 5.608 -25.047 28.041 1.00 26.50 171 HIS A N 1
ATOM 1363 C CA . HIS A 1 171 ? 4.185 -24.779 27.945 1.00 26.50 171 HIS A CA 1
ATOM 1364 C C . HIS A 1 171 ? 3.804 -24.045 26.653 1.00 26.50 171 HIS A C 1
ATOM 1366 O O . HIS A 1 171 ? 4.330 -22.969 26.374 1.00 26.50 171 HIS A O 1
ATOM 1372 N N . ALA A 1 172 ? 2.808 -24.579 25.948 1.00 29.58 172 ALA A N 1
ATOM 1373 C CA . ALA A 1 172 ? 1.885 -23.761 25.179 1.00 29.58 172 ALA A CA 1
ATOM 1374 C C . ALA A 1 172 ? 0.967 -23.050 26.188 1.00 29.58 172 ALA A C 1
ATOM 1376 O O . ALA A 1 172 ? 0.258 -23.704 26.955 1.00 29.58 172 ALA A O 1
ATOM 1377 N N . ALA A 1 173 ? 1.024 -21.722 26.245 1.00 29.62 173 ALA A N 1
ATOM 1378 C CA . ALA A 1 173 ? -0.013 -20.941 26.902 1.00 29.62 173 ALA A CA 1
ATOM 1379 C C . ALA A 1 173 ? -1.189 -20.854 25.923 1.00 29.62 173 ALA A C 1
ATOM 1381 O O . ALA A 1 173 ? -1.134 -20.114 24.946 1.00 29.62 173 ALA A O 1
ATOM 1382 N N . GLY A 1 174 ? -2.201 -21.690 26.150 1.00 29.67 174 GLY A N 1
ATOM 1383 C CA . GLY A 1 174 ? -3.522 -21.514 25.565 1.00 29.67 174 GLY A CA 1
ATOM 1384 C C . GLY A 1 174 ? -4.285 -20.463 26.362 1.00 29.67 174 GLY A C 1
ATOM 1385 O O . GLY A 1 174 ? -4.383 -20.569 27.585 1.00 29.67 174 GLY A O 1
ATOM 1386 N N . GLU A 1 175 ? -4.828 -19.466 25.674 1.00 32.41 175 GLU A N 1
ATOM 1387 C CA . GLU A 1 175 ? -5.880 -18.614 26.217 1.00 32.41 175 GLU A CA 1
ATOM 1388 C C . GLU A 1 175 ? -7.245 -19.252 25.915 1.00 32.41 175 GLU A C 1
ATOM 1390 O O . GLU A 1 175 ? -7.655 -19.386 24.767 1.00 32.41 175 GLU A O 1
ATOM 1395 N N . GLY A 1 176 ? -7.888 -19.712 26.992 1.00 30.84 176 GLY A N 1
ATOM 1396 C CA . GLY A 1 176 ? -9.313 -19.570 27.302 1.00 30.84 176 GLY A CA 1
ATOM 1397 C C . GLY A 1 176 ? -10.377 -19.965 26.275 1.00 30.84 176 GLY A C 1
ATOM 1398 O O . GLY A 1 176 ? -10.769 -19.151 25.449 1.00 30.84 176 GLY A O 1
ATOM 1399 N N . VAL A 1 177 ? -11.027 -21.111 26.508 1.00 31.23 177 VAL A N 1
ATOM 1400 C CA . VAL A 1 177 ? -12.495 -21.201 26.408 1.00 31.23 177 VAL A CA 1
ATOM 1401 C C . VAL A 1 177 ? -13.016 -21.987 27.612 1.00 31.23 177 VAL A C 1
ATOM 1403 O O . VAL A 1 177 ? -12.920 -23.210 27.682 1.00 31.23 177 VAL A O 1
ATOM 1406 N N . GLU A 1 178 ? -13.559 -21.250 28.575 1.00 31.48 178 GLU A N 1
ATOM 1407 C CA . GLU A 1 178 ? -14.351 -21.754 29.691 1.00 31.48 178 GLU A CA 1
ATOM 1408 C C . GLU A 1 178 ? -15.798 -21.903 29.182 1.00 31.48 178 GLU A C 1
ATOM 1410 O O . GLU A 1 178 ? -16.477 -20.910 28.926 1.00 31.48 178 GLU A O 1
ATOM 1415 N N . GLN A 1 179 ? -16.265 -23.135 28.951 1.00 33.91 179 GLN A N 1
ATOM 1416 C CA . GLN A 1 179 ? -17.685 -23.409 28.707 1.00 33.91 179 GLN A CA 1
ATOM 1417 C C . GLN A 1 179 ? -18.338 -23.894 29.998 1.00 33.91 179 GLN A C 1
ATOM 1419 O O . GLN A 1 179 ? -18.077 -24.989 30.492 1.00 33.91 179 GLN A O 1
ATOM 1424 N N . GLN A 1 180 ? -19.220 -23.048 30.516 1.00 31.84 180 GLN A N 1
ATOM 1425 C CA . GLN A 1 180 ? -20.132 -23.343 31.602 1.00 31.84 180 GLN A CA 1
ATOM 1426 C C . GLN A 1 180 ? -21.415 -23.954 31.022 1.00 31.84 180 GLN A C 1
ATOM 1428 O O . GLN A 1 180 ? -22.163 -23.277 30.322 1.00 31.84 180 GLN A O 1
ATOM 1433 N N . GLN A 1 181 ? -21.672 -25.232 31.309 1.00 35.53 181 GLN A N 1
ATOM 1434 C CA . GLN A 1 181 ? -22.976 -25.863 31.082 1.00 35.53 181 GLN A CA 1
ATOM 1435 C C . GLN A 1 181 ? -23.816 -25.776 32.363 1.00 35.53 181 GLN A C 1
ATOM 1437 O O . GLN A 1 181 ? -23.390 -26.208 33.436 1.00 35.53 181 GLN A O 1
ATOM 1442 N N . ARG A 1 182 ? -25.005 -25.184 32.221 1.00 31.16 182 ARG A N 1
ATOM 1443 C CA . ARG A 1 182 ? -26.202 -25.476 33.014 1.00 31.16 182 ARG A CA 1
ATOM 1444 C C . ARG A 1 182 ? -27.127 -26.336 32.168 1.00 31.16 182 ARG A C 1
ATOM 1446 O O . ARG A 1 182 ? -27.115 -26.129 30.935 1.00 31.16 182 ARG A O 1
#

Radius of gyration: 23.65 Å; chains: 1; bounding box: 86×50×53 Å

Sequence (182 aa):
MSPEGKTATRNTMSSPFSLFFLTLQHLPITYQSFLYRRSELAGADGLAARMKQDIVNLLFDELEYFQSFDKVKVYYDDGQNMVASALHAAVEYALSKESVLYRKTKSSDFLLSQTADMICTFELTACKFHNHESTSTDERELLQEQLHESRQKEASSQVKPPPPSQVVVRHAAGEGVEQQQR

Secondary structure (DSSP, 8-state):
---------------HHHHHHHHHTTS----------GGGSSHHHHHHHHHHHHHHHHHHHTHHHHHTSS-EEEEE--SSHHHHHHHHHHHHHHS-GGGEEEEE--GGG-HHHHHHHHHHHHHHHHHHHHTT---HHHHHHHHHHHHHHHHHHHHHHT-PPPPS------------------

pLDDT: mean 71.81, std 21.59, range [26.5, 97.12]

Foldseek 3Di:
DDDDDDDPPPPPPCDPVNVLVVVLVVDPDDDDDDDDDCVVAPPLVRVLVVLLVVLLVVCVVCVVVLVVDQADEDEDQCPDVSNVVSNVNNCVVNDPPRRYHYDHDDCVVDSVSVSVVVVNLLVVLVVCVVVVNHDPVSVVVVVVVVVSVVVVVVVVVPPDDDDPDDDDDDDDDDDDDDDDDD